Protein AF-A0A428X875-F1 (afdb_monomer_lite)

Structure (mmCIF, N/CA/C/O backbone):
data_AF-A0A428X875-F1
#
_entry.id   AF-A0A428X875-F1
#
loop_
_atom_site.group_PDB
_atom_site.id
_atom_site.type_symbol
_atom_site.label_atom_id
_atom_site.label_alt_id
_atom_site.label_comp_id
_atom_site.label_asym_id
_atom_site.label_entity_id
_atom_site.label_seq_id
_atom_site.pdbx_PDB_ins_code
_atom_site.Cartn_x
_atom_site.Cartn_y
_atom_site.Cartn_z
_atom_site.occupancy
_atom_site.B_iso_or_equiv
_atom_site.auth_seq_id
_atom_site.auth_comp_id
_atom_site.auth_asym_id
_atom_site.auth_atom_id
_atom_site.pdbx_PDB_model_num
ATOM 1 N N . MET A 1 1 ? -18.076 1.460 16.482 1.00 41.81 1 MET A N 1
ATOM 2 C CA . MET A 1 1 ? -17.599 1.263 15.096 1.00 41.81 1 MET A CA 1
ATOM 3 C C . MET A 1 1 ? -16.078 1.278 15.137 1.00 41.81 1 MET A C 1
ATOM 5 O O . MET A 1 1 ? -15.528 2.288 15.557 1.00 41.81 1 MET A O 1
ATOM 9 N N . ARG A 1 2 ? -15.396 0.161 14.841 1.00 47.94 2 ARG A N 1
ATOM 10 C CA . ARG A 1 2 ? -13.925 0.154 14.758 1.00 47.94 2 ARG A CA 1
ATOM 11 C C . ARG A 1 2 ? -13.546 0.894 13.478 1.00 47.94 2 ARG A C 1
ATOM 13 O O . ARG A 1 2 ? -13.893 0.437 12.397 1.00 47.94 2 ARG A O 1
ATOM 20 N N . ARG A 1 3 ? -12.910 2.059 13.604 1.00 56.78 3 ARG A N 1
ATOM 21 C CA . ARG A 1 3 ? -12.249 2.704 12.468 1.00 56.78 3 ARG A CA 1
ATOM 22 C C . ARG A 1 3 ? -11.042 1.835 12.136 1.00 56.78 3 ARG A C 1
ATOM 24 O O . ARG A 1 3 ? -10.111 1.769 12.932 1.00 56.78 3 ARG A O 1
ATOM 31 N N . HIS A 1 4 ? -11.117 1.090 11.042 1.00 66.50 4 HIS A N 1
ATOM 32 C CA . HIS A 1 4 ? -9.946 0.411 10.509 1.00 66.50 4 HIS A CA 1
ATOM 33 C C . HIS A 1 4 ? -9.050 1.477 9.880 1.00 66.50 4 HIS A C 1
ATOM 35 O O . HIS A 1 4 ? -9.553 2.368 9.198 1.00 66.50 4 HIS A O 1
ATOM 41 N N . ALA A 1 5 ? -7.747 1.428 10.157 1.00 76.81 5 ALA A N 1
ATOM 42 C CA . ALA A 1 5 ? -6.804 2.271 9.436 1.00 76.81 5 ALA A CA 1
ATOM 43 C C . ALA A 1 5 ? -6.798 1.855 7.958 1.00 76.81 5 ALA A C 1
ATOM 45 O O . ALA A 1 5 ? -6.958 0.672 7.642 1.00 76.81 5 ALA A O 1
ATOM 46 N N . VAL A 1 6 ? -6.636 2.829 7.069 1.00 84.62 6 VAL A N 1
ATOM 47 C CA . VAL A 1 6 ? -6.596 2.605 5.621 1.00 84.62 6 VAL A CA 1
ATOM 48 C C . VAL A 1 6 ? -5.169 2.823 5.145 1.00 84.62 6 VAL A C 1
ATOM 50 O O . VAL A 1 6 ? -4.552 3.835 5.477 1.00 84.62 6 VAL A O 1
ATOM 53 N N . LEU A 1 7 ? -4.644 1.876 4.375 1.00 85.88 7 LEU A N 1
ATOM 54 C CA . LEU A 1 7 ? -3.366 1.982 3.683 1.00 85.88 7 LEU A CA 1
ATOM 55 C C . LEU A 1 7 ? -3.633 2.403 2.242 1.00 85.88 7 LEU A C 1
ATOM 57 O O . LEU A 1 7 ? -4.348 1.705 1.537 1.00 85.88 7 LEU A O 1
ATOM 61 N N . ARG A 1 8 ? -3.073 3.517 1.782 1.00 87.38 8 ARG A N 1
ATOM 62 C CA . ARG A 1 8 ? -3.176 3.945 0.380 1.00 87.38 8 ARG A CA 1
ATOM 63 C C . ARG A 1 8 ? -1.850 3.710 -0.310 1.00 87.38 8 ARG A C 1
ATOM 65 O O . ARG A 1 8 ? -0.852 4.223 0.167 1.00 87.38 8 ARG A O 1
ATOM 72 N N . VAL A 1 9 ? -1.822 2.957 -1.399 1.00 86.00 9 VAL A N 1
ATOM 73 C CA . VAL A 1 9 ? -0.622 2.746 -2.214 1.00 86.00 9 VAL A CA 1
ATOM 74 C C . VAL A 1 9 ? -0.771 3.574 -3.480 1.00 86.00 9 VAL A C 1
ATOM 76 O O . VAL A 1 9 ? -1.653 3.298 -4.288 1.00 86.00 9 VAL A O 1
ATOM 79 N N . ASP A 1 10 ? 0.075 4.587 -3.633 1.00 82.75 10 ASP A N 1
ATOM 80 C CA . ASP A 1 10 ? 0.044 5.545 -4.736 1.00 82.75 10 ASP A CA 1
ATOM 81 C C . ASP A 1 10 ? 1.188 5.285 -5.716 1.00 82.75 10 ASP A C 1
ATOM 83 O O . ASP A 1 10 ? 2.316 5.012 -5.303 1.00 82.75 10 ASP A O 1
ATOM 87 N N . GLY A 1 11 ? 0.926 5.466 -7.012 1.00 78.44 11 GLY A N 1
ATOM 88 C CA . GLY A 1 11 ? 1.965 5.410 -8.045 1.00 78.44 11 GLY A CA 1
ATOM 89 C C . GLY A 1 11 ? 2.148 4.033 -8.680 1.00 78.44 11 GLY A C 1
ATOM 90 O O . GLY A 1 11 ? 3.241 3.733 -9.153 1.00 78.44 11 GLY A O 1
ATOM 91 N N . LEU A 1 12 ? 1.108 3.196 -8.673 1.00 79.56 12 LEU A N 1
ATOM 92 C CA . LEU A 1 12 ? 1.124 1.879 -9.310 1.00 79.56 12 LEU A CA 1
ATOM 93 C C . LEU A 1 12 ? 0.923 2.006 -10.824 1.00 79.56 12 LEU A C 1
ATOM 95 O O . LEU A 1 12 ? 0.022 2.712 -11.274 1.00 79.56 1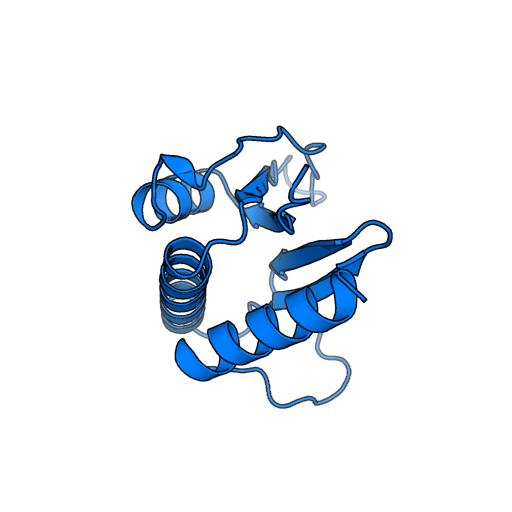2 LEU A O 1
ATOM 99 N N . HIS A 1 13 ? 1.700 1.270 -11.613 1.00 79.81 13 HIS A N 1
ATOM 100 C CA . HIS A 1 13 ? 1.337 0.971 -13.002 1.00 79.81 13 HIS A CA 1
ATOM 101 C C . HIS A 1 13 ? 0.297 -0.164 -13.058 1.00 79.81 13 HIS A C 1
ATOM 103 O O . HIS A 1 13 ? 0.166 -0.930 -12.105 1.00 79.81 13 HIS A O 1
ATOM 109 N N . GLY A 1 14 ? -0.391 -0.340 -14.194 1.00 76.25 14 GLY A N 1
ATOM 110 C CA . GLY A 1 14 ? -1.411 -1.393 -14.356 1.00 76.25 14 GLY A CA 1
ATOM 111 C C . GLY A 1 14 ? -0.926 -2.807 -13.995 1.00 76.25 14 GLY A C 1
ATOM 112 O O . GLY A 1 14 ? -1.594 -3.515 -13.258 1.00 76.25 14 GLY A O 1
ATOM 113 N N . ILE A 1 15 ? 0.290 -3.185 -14.404 1.00 82.31 15 ILE A N 1
ATOM 114 C CA . ILE A 1 15 ? 0.878 -4.491 -14.041 1.00 82.31 15 ILE A CA 1
ATOM 115 C C . ILE A 1 15 ? 1.156 -4.583 -12.529 1.00 82.31 15 ILE A C 1
ATOM 117 O O . ILE A 1 15 ? 0.981 -5.632 -11.920 1.00 82.31 15 ILE A O 1
ATOM 121 N N . GLU A 1 16 ? 1.582 -3.485 -11.900 1.00 84.69 16 GLU A N 1
ATOM 122 C CA . GLU A 1 16 ? 1.859 -3.459 -10.460 1.00 84.69 16 GLU A CA 1
ATOM 123 C C . GLU A 1 16 ? 0.575 -3.537 -9.626 1.00 84.69 16 GLU A C 1
ATOM 125 O O . GLU A 1 16 ? 0.605 -4.095 -8.530 1.00 84.69 16 GLU A O 1
ATOM 130 N N . LEU A 1 17 ? -0.541 -3.013 -10.144 1.00 84.00 17 LEU A N 1
ATOM 131 C CA . LEU A 1 17 ? -1.868 -3.189 -9.557 1.00 84.00 17 LEU A CA 1
ATOM 132 C C . LEU A 1 17 ? -2.263 -4.668 -9.530 1.00 84.00 17 LEU A C 1
ATOM 134 O O . LEU A 1 17 ? -2.679 -5.159 -8.478 1.00 84.00 17 LEU A O 1
ATOM 138 N N . ASP A 1 18 ? -2.122 -5.367 -10.657 1.00 85.25 18 ASP A N 1
ATOM 139 C CA . ASP A 1 18 ? -2.467 -6.787 -10.755 1.00 85.25 18 ASP A CA 1
ATOM 140 C C . ASP A 1 18 ? -1.613 -7.613 -9.781 1.00 85.25 18 ASP A C 1
ATOM 142 O O . ASP A 1 18 ? -2.147 -8.348 -8.950 1.00 85.25 18 ASP A O 1
ATOM 146 N N . GLU A 1 19 ? -0.292 -7.399 -9.780 1.00 89.69 19 GLU A N 1
ATOM 147 C CA . GLU A 1 19 ? 0.622 -8.074 -8.850 1.00 89.69 19 GLU A CA 1
ATOM 148 C C . GLU A 1 19 ? 0.291 -7.806 -7.375 1.00 89.69 19 GLU A C 1
ATOM 150 O O . GLU A 1 19 ? 0.420 -8.699 -6.532 1.00 89.69 19 GLU A O 1
ATOM 155 N N . LEU A 1 20 ? -0.067 -6.563 -7.035 1.00 87.62 20 LEU A N 1
ATOM 156 C CA . LEU A 1 20 ? -0.418 -6.201 -5.666 1.00 87.62 20 LEU A CA 1
ATOM 157 C C . LEU A 1 20 ? -1.728 -6.873 -5.252 1.00 87.62 20 LEU A C 1
ATOM 159 O O . LEU A 1 20 ? -1.799 -7.421 -4.153 1.00 87.62 20 LEU A O 1
ATOM 163 N N . THR A 1 21 ? -2.730 -6.864 -6.131 1.00 87.19 21 THR A N 1
ATOM 164 C CA . THR A 1 21 ? -4.052 -7.464 -5.893 1.00 87.19 21 THR A CA 1
ATOM 165 C C . THR A 1 21 ? -3.957 -8.976 -5.705 1.00 87.19 21 THR A C 1
ATOM 167 O O . THR A 1 21 ? -4.638 -9.528 -4.846 1.00 87.19 21 THR A O 1
ATOM 170 N N . GLU A 1 22 ? -3.072 -9.647 -6.444 1.00 89.88 22 GLU A N 1
ATOM 171 C CA . GLU A 1 22 ? -2.775 -11.071 -6.247 1.00 89.88 22 GLU A CA 1
ATOM 172 C C . GLU A 1 22 ? -2.022 -11.352 -4.938 1.00 89.88 22 GLU A C 1
ATOM 174 O O . GLU A 1 22 ? -2.150 -12.433 -4.358 1.00 89.88 22 GLU A O 1
ATOM 179 N N . ALA A 1 23 ? -1.206 -10.402 -4.473 1.00 89.50 23 ALA A N 1
ATOM 180 C CA . ALA A 1 23 ? -0.364 -10.592 -3.298 1.00 89.50 23 ALA A CA 1
ATOM 181 C C . ALA A 1 23 ? -1.119 -10.426 -1.972 1.00 89.50 23 ALA A C 1
ATOM 183 O O . ALA A 1 23 ? -0.725 -11.047 -0.981 1.00 89.50 23 ALA A O 1
ATOM 184 N N . VAL A 1 24 ? -2.146 -9.574 -1.924 1.00 88.94 24 VAL A N 1
ATOM 185 C CA . VAL A 1 24 ? -2.872 -9.232 -0.691 1.00 88.94 24 VAL A CA 1
ATOM 186 C C . VAL A 1 24 ? -4.178 -10.027 -0.543 1.00 88.94 24 VAL A C 1
ATOM 188 O O . VAL A 1 24 ? -4.761 -10.455 -1.536 1.00 88.94 24 VAL A O 1
ATOM 191 N N . PRO A 1 25 ? -4.681 -10.233 0.691 1.00 87.38 25 PRO A N 1
ATOM 192 C CA . PRO A 1 25 ? -5.975 -10.876 0.895 1.00 87.38 25 PRO A CA 1
ATOM 193 C C . PRO A 1 25 ? -7.115 -10.101 0.205 1.00 87.38 25 PRO A C 1
ATOM 195 O O . PRO A 1 25 ? -7.165 -8.874 0.325 1.00 87.38 25 PRO A O 1
ATOM 198 N N . PRO A 1 26 ? -8.061 -10.780 -0.470 1.00 82.06 26 PRO A N 1
ATOM 199 C CA . PRO A 1 26 ? -9.108 -10.119 -1.254 1.00 82.06 26 PRO A CA 1
ATOM 200 C C . PRO A 1 26 ? -10.083 -9.303 -0.395 1.00 82.06 26 PRO A C 1
ATOM 202 O O . PRO A 1 26 ? -10.647 -8.322 -0.861 1.00 82.06 26 PRO A O 1
ATOM 205 N N . ASP A 1 27 ? -10.257 -9.673 0.875 1.00 82.56 27 ASP A N 1
ATOM 206 C CA . ASP A 1 27 ? -11.057 -8.937 1.861 1.00 82.56 27 ASP A CA 1
ATOM 207 C C . ASP A 1 27 ? -10.358 -7.674 2.389 1.00 82.56 27 ASP A C 1
ATOM 209 O O . ASP A 1 27 ? -10.969 -6.867 3.090 1.00 82.56 27 ASP A O 1
ATOM 213 N N . SER A 1 28 ? -9.074 -7.508 2.068 1.00 80.75 28 SER A N 1
ATOM 214 C CA . SER A 1 28 ? -8.272 -6.354 2.459 1.00 80.75 28 SER A CA 1
ATOM 215 C C . SER A 1 28 ? -8.158 -5.307 1.353 1.00 80.75 28 SER A C 1
ATOM 217 O O . SER A 1 28 ? -7.618 -4.241 1.625 1.00 80.75 28 SER A O 1
ATOM 219 N N . VAL A 1 29 ? -8.648 -5.573 0.137 1.00 74.19 29 VAL A N 1
ATOM 220 C CA . VAL A 1 29 ? -8.632 -4.605 -0.969 1.00 74.19 29 VAL A CA 1
ATOM 221 C C . VAL A 1 29 ? -9.947 -3.846 -0.995 1.00 74.19 29 VAL A C 1
ATOM 223 O O . VAL A 1 29 ? -11.004 -4.418 -1.247 1.00 74.19 29 VAL A O 1
ATOM 226 N N . GLU A 1 30 ? -9.875 -2.540 -0.774 1.00 70.94 30 GLU A N 1
ATOM 227 C CA . GLU A 1 30 ? -10.964 -1.635 -1.108 1.00 70.94 30 GLU A CA 1
ATOM 228 C C . GLU A 1 30 ? -10.479 -0.825 -2.305 1.00 70.94 30 GLU A C 1
ATOM 230 O O . GLU A 1 30 ? -9.714 0.127 -2.162 1.00 70.94 30 GLU A O 1
ATOM 235 N N . THR A 1 31 ? -10.840 -1.249 -3.516 1.00 58.75 31 THR A N 1
ATOM 236 C CA . THR A 1 31 ? -10.436 -0.529 -4.723 1.00 58.75 31 THR A CA 1
ATOM 237 C C . THR A 1 31 ? -11.094 0.846 -4.716 1.00 58.75 31 THR A C 1
ATOM 239 O O . THR A 1 31 ? -12.237 1.016 -5.129 1.00 58.75 31 THR A O 1
ATOM 242 N N . VAL A 1 32 ? -10.373 1.836 -4.207 1.00 57.69 32 VAL A N 1
ATOM 243 C CA . VAL A 1 32 ? -10.711 3.242 -4.359 1.00 57.69 32 VAL A CA 1
ATOM 244 C C . VAL A 1 32 ? -9.979 3.685 -5.608 1.00 57.69 32 VAL A C 1
ATOM 246 O O . VAL A 1 32 ? -8.758 3.814 -5.570 1.00 57.69 32 VAL A O 1
ATOM 249 N N . GLU A 1 33 ? -10.707 3.890 -6.706 1.00 53.62 33 GLU A N 1
ATOM 250 C CA . GLU A 1 33 ? -10.190 4.625 -7.861 1.00 53.62 33 GLU A CA 1
ATOM 251 C C . GLU A 1 33 ? -9.707 5.992 -7.357 1.00 53.62 33 GLU A C 1
ATOM 253 O O . GLU A 1 33 ? -10.489 6.909 -7.094 1.00 53.62 33 GLU A O 1
ATOM 258 N N . GLY A 1 34 ? -8.405 6.106 -7.096 1.00 51.12 34 GLY A N 1
ATOM 259 C CA . GLY A 1 34 ? -7.799 7.395 -6.816 1.00 51.12 34 GLY A CA 1
ATOM 260 C C . GLY A 1 34 ? -7.686 8.206 -8.103 1.00 51.12 34 GLY A C 1
ATOM 261 O O . GLY A 1 34 ? -7.781 7.651 -9.197 1.00 51.12 34 GLY A O 1
ATOM 262 N N . PRO A 1 35 ? -7.485 9.527 -7.998 1.00 49.81 35 PRO A N 1
ATOM 263 C CA . PRO A 1 35 ? -7.295 10.357 -9.176 1.00 49.81 35 PRO A CA 1
ATOM 264 C C . PRO A 1 35 ? -6.087 9.842 -9.960 1.00 49.81 35 PRO A C 1
ATOM 266 O O . PRO A 1 35 ? -4.978 9.809 -9.421 1.00 49.81 35 PRO A O 1
ATOM 269 N N . GLU A 1 36 ? -6.308 9.452 -11.216 1.00 52.09 36 GLU A N 1
ATOM 270 C CA . GLU A 1 36 ? -5.239 9.107 -12.148 1.00 52.09 36 GLU A CA 1
ATOM 271 C C . GLU A 1 36 ? -4.200 10.235 -12.143 1.00 52.09 36 GLU A C 1
ATOM 273 O O . GLU A 1 36 ? -4.497 11.393 -12.455 1.00 52.09 36 GLU A O 1
ATOM 278 N N . ARG A 1 37 ? -2.970 9.922 -11.733 1.00 50.72 37 ARG A N 1
ATOM 279 C CA . ARG A 1 37 ? -1.855 10.867 -11.839 1.00 50.72 37 ARG A CA 1
ATOM 280 C C . ARG A 1 37 ? -1.133 10.590 -13.147 1.00 50.72 37 ARG A C 1
ATOM 282 O O . ARG A 1 37 ? -0.321 9.674 -13.210 1.00 50.72 37 ARG A O 1
ATOM 289 N N . SER A 1 38 ? -1.405 11.398 -14.170 1.00 45.12 38 SER A N 1
ATOM 290 C CA . SER A 1 38 ? -0.607 11.398 -15.398 1.00 45.12 38 SER A CA 1
ATOM 291 C C . SER A 1 38 ? 0.770 11.990 -15.123 1.00 45.12 38 SER A C 1
ATOM 293 O O . SER A 1 38 ? 0.892 13.152 -14.726 1.00 45.12 38 SER A O 1
ATOM 295 N N . VAL A 1 39 ? 1.821 11.203 -15.345 1.00 48.06 39 VAL A N 1
ATOM 296 C CA . VAL A 1 39 ? 3.206 11.666 -15.215 1.00 48.06 39 VAL A CA 1
ATOM 297 C C . VAL A 1 39 ? 3.893 11.619 -16.586 1.00 48.06 39 VAL A C 1
ATOM 299 O O . VAL A 1 39 ? 4.230 10.549 -17.076 1.00 48.06 39 VAL A O 1
ATOM 302 N N . THR A 1 40 ? 4.163 12.816 -17.137 1.00 48.69 40 THR A N 1
ATOM 303 C CA . THR A 1 40 ? 5.201 13.204 -18.135 1.00 48.69 40 THR A CA 1
ATOM 304 C C . THR A 1 40 ? 4.852 13.464 -19.617 1.00 48.69 40 THR A C 1
ATOM 306 O O . THR A 1 40 ? 3.803 13.131 -20.147 1.00 48.69 40 THR A O 1
ATOM 309 N N . HIS A 1 41 ? 5.803 14.173 -20.251 1.00 45.38 41 HIS A N 1
ATOM 310 C CA . HIS A 1 41 ? 5.813 14.903 -21.530 1.00 45.38 41 HIS A CA 1
ATOM 311 C C . HIS A 1 41 ? 5.955 14.027 -22.802 1.00 45.38 41 HIS A C 1
ATOM 313 O O . HIS A 1 41 ? 6.051 14.575 -23.896 1.00 45.38 41 HIS A O 1
ATOM 319 N N . TYR A 1 42 ? 6.007 12.694 -22.671 1.00 46.19 42 TYR A N 1
ATOM 320 C CA . TYR A 1 42 ? 6.273 11.739 -23.770 1.00 46.19 42 TYR A CA 1
ATOM 321 C C . TYR A 1 42 ? 5.126 10.739 -24.029 1.00 46.19 42 TYR A C 1
ATOM 323 O O . TYR A 1 42 ? 5.290 9.787 -24.789 1.00 46.19 42 TYR A O 1
ATOM 331 N N . GLY A 1 43 ? 3.962 10.967 -23.422 1.00 53.62 43 GLY A N 1
ATOM 332 C CA . GLY A 1 43 ? 2.798 10.081 -23.450 1.00 53.62 43 GLY A CA 1
ATOM 333 C C . GLY A 1 43 ? 2.186 9.994 -22.054 1.00 53.62 43 GLY A C 1
ATOM 334 O O . GLY A 1 43 ? 2.909 10.066 -21.062 1.00 53.62 43 GLY A O 1
ATOM 335 N N . GLU A 1 44 ? 0.861 9.893 -21.964 1.00 56.28 44 GLU A N 1
ATOM 336 C CA . GLU A 1 44 ? 0.167 9.760 -20.681 1.00 56.28 44 GLU A CA 1
ATOM 337 C C . GLU A 1 44 ? 0.488 8.395 -20.054 1.00 56.28 44 GLU A C 1
ATOM 339 O O . GLU A 1 44 ? 0.087 7.351 -20.565 1.00 56.28 44 GLU A O 1
ATOM 344 N N . LEU A 1 45 ? 1.241 8.397 -18.952 1.00 60.88 45 LEU A N 1
ATOM 345 C CA . LEU A 1 45 ? 1.347 7.248 -18.055 1.00 60.88 45 LEU A CA 1
ATOM 346 C C . LEU A 1 45 ? 0.319 7.412 -16.944 1.00 60.88 45 LEU A C 1
ATOM 348 O O . LEU A 1 45 ? 0.492 8.257 -16.065 1.00 60.88 45 LEU A O 1
ATOM 352 N N . THR A 1 46 ? -0.727 6.593 -16.986 1.00 69.06 46 THR A N 1
ATOM 353 C CA . THR A 1 46 ? -1.737 6.516 -15.932 1.00 69.06 46 THR A CA 1
ATOM 354 C C . THR A 1 46 ? -1.161 5.798 -14.717 1.00 69.06 46 THR A C 1
ATOM 356 O O . THR A 1 46 ? -0.850 4.607 -14.777 1.00 69.06 46 THR A O 1
ATOM 359 N N . LEU A 1 47 ? -1.023 6.525 -13.607 1.00 74.62 47 LEU A N 1
ATOM 360 C CA . LEU A 1 47 ? -0.701 5.946 -12.307 1.00 74.62 47 LEU A CA 1
ATOM 361 C C . LEU A 1 47 ? -1.966 5.736 -11.481 1.00 74.62 47 LEU A C 1
ATOM 363 O O . LEU A 1 47 ? -2.832 6.611 -11.419 1.00 74.62 47 LEU A O 1
ATOM 367 N N . ILE A 1 48 ? -2.014 4.590 -10.813 1.00 76.94 48 ILE A N 1
ATOM 368 C CA . ILE A 1 48 ? -3.155 4.097 -10.052 1.00 76.94 48 ILE A CA 1
ATOM 369 C C . ILE A 1 48 ? -2.854 4.211 -8.556 1.00 76.94 48 ILE A C 1
ATOM 371 O O . ILE A 1 48 ? -1.729 3.979 -8.098 1.00 76.94 48 ILE A O 1
ATOM 375 N N . THR A 1 49 ? -3.886 4.560 -7.796 1.00 81.12 49 THR A N 1
ATOM 376 C CA . THR A 1 49 ? -3.906 4.483 -6.336 1.00 81.12 49 THR A CA 1
ATOM 377 C C . THR A 1 49 ? -4.838 3.358 -5.915 1.00 81.12 49 THR A C 1
ATOM 379 O O . THR A 1 49 ? -5.936 3.244 -6.452 1.00 81.12 49 THR A O 1
ATOM 382 N N . VAL A 1 50 ? -4.427 2.571 -4.923 1.00 84.12 50 VAL A N 1
ATOM 383 C CA . VAL A 1 50 ? -5.251 1.525 -4.296 1.00 84.12 50 VAL A CA 1
ATOM 384 C C . VAL A 1 50 ? -5.374 1.797 -2.807 1.00 84.12 50 VAL A C 1
ATOM 386 O O . VAL A 1 50 ? -4.395 2.188 -2.173 1.00 84.12 50 VAL A O 1
ATOM 389 N N . ALA A 1 51 ? -6.552 1.559 -2.232 1.00 85.31 51 ALA A N 1
ATOM 390 C CA . ALA A 1 51 ? -6.730 1.534 -0.789 1.00 85.31 51 ALA A CA 1
ATOM 391 C C . ALA A 1 51 ? -6.824 0.088 -0.278 1.00 85.31 51 ALA A C 1
ATOM 393 O O . ALA A 1 51 ? -7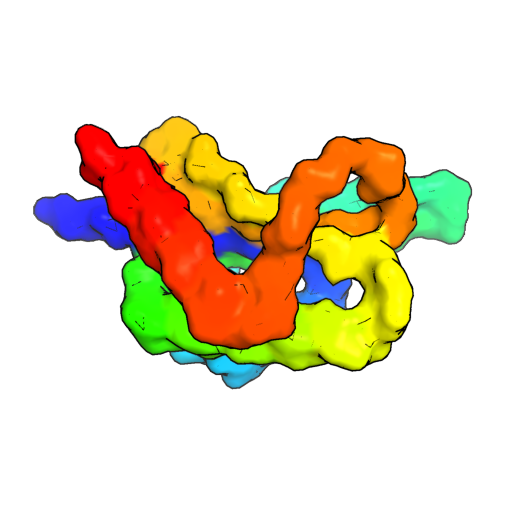.404 -0.795 -0.906 1.00 85.31 51 ALA A O 1
ATOM 394 N N . LEU A 1 52 ? -6.224 -0.158 0.879 1.00 86.31 52 LEU A N 1
ATOM 395 C CA . LEU A 1 52 ? -6.233 -1.441 1.556 1.00 86.31 52 LEU A CA 1
ATOM 396 C C . LEU A 1 52 ? -6.695 -1.243 2.997 1.00 86.31 52 LEU A C 1
ATOM 398 O O . LEU A 1 52 ? -6.270 -0.310 3.686 1.00 86.31 52 LEU A O 1
ATOM 402 N N . VAL A 1 53 ? -7.520 -2.157 3.489 1.00 86.62 53 VAL A N 1
ATOM 403 C CA . VAL A 1 53 ? -7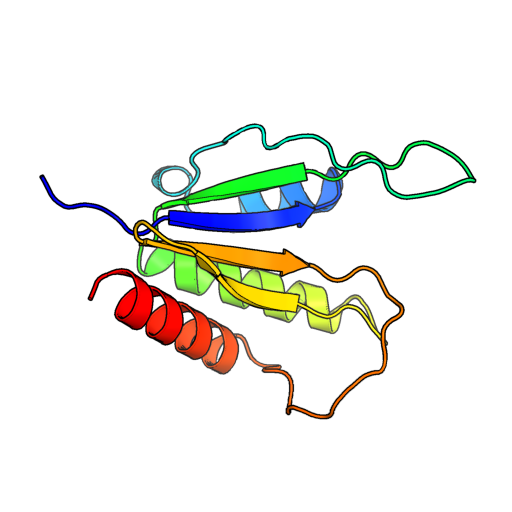.836 -2.247 4.913 1.00 86.62 53 VAL A CA 1
ATOM 404 C C . VAL A 1 53 ? -6.586 -2.728 5.647 1.00 86.62 53 VAL A C 1
ATOM 406 O O . VAL A 1 53 ? -6.025 -3.777 5.325 1.00 86.62 53 VAL A O 1
ATOM 409 N N . ALA A 1 54 ? -6.149 -1.982 6.664 1.00 82.19 54 ALA A N 1
ATOM 410 C CA . ALA A 1 54 ? -4.965 -2.323 7.445 1.00 82.19 54 ALA A CA 1
ATOM 411 C C . ALA A 1 54 ? -5.226 -3.519 8.380 1.00 82.19 54 ALA A C 1
ATOM 413 O O . ALA A 1 54 ? -5.492 -3.367 9.576 1.00 82.19 54 ALA A O 1
ATOM 414 N N . SER A 1 55 ? -5.160 -4.728 7.825 1.00 87.25 55 SER A N 1
ATOM 415 C CA . SER A 1 55 ? -5.123 -5.989 8.566 1.00 87.25 55 SER A CA 1
ATOM 416 C C . SER A 1 55 ? -3.676 -6.470 8.730 1.00 87.25 55 SER A C 1
ATOM 418 O O . SER A 1 55 ? -2.799 -6.122 7.941 1.00 87.25 55 SER A O 1
ATOM 420 N N . GLY A 1 56 ? -3.404 -7.305 9.740 1.00 86.88 56 GLY A N 1
ATOM 421 C CA . GLY A 1 56 ? -2.064 -7.883 9.916 1.00 86.88 56 GLY A CA 1
ATOM 422 C C . GLY A 1 56 ? -1.598 -8.677 8.687 1.00 86.88 56 GLY A C 1
ATOM 423 O O . GLY A 1 56 ? -0.437 -8.584 8.300 1.00 86.88 56 GLY A O 1
ATOM 424 N N . ALA A 1 57 ? -2.517 -9.394 8.030 1.00 88.69 57 ALA A N 1
ATOM 425 C CA . ALA A 1 57 ? -2.236 -10.132 6.801 1.00 88.69 57 ALA A CA 1
ATOM 426 C C . ALA A 1 57 ? -1.956 -9.196 5.612 1.00 88.69 57 ALA A C 1
ATOM 428 O O . ALA A 1 57 ? -1.005 -9.433 4.870 1.00 88.69 57 ALA A O 1
ATOM 429 N N . ALA A 1 58 ? -2.721 -8.108 5.473 1.00 88.25 58 ALA A N 1
ATOM 430 C CA . ALA A 1 58 ? -2.501 -7.103 4.435 1.00 88.25 58 ALA A CA 1
ATOM 431 C C . ALA A 1 58 ? -1.142 -6.413 4.587 1.00 88.25 58 ALA A C 1
ATOM 433 O O . ALA A 1 58 ? -0.422 -6.277 3.604 1.00 88.25 58 ALA A O 1
ATOM 434 N N . ILE A 1 59 ? -0.757 -6.040 5.814 1.00 90.31 59 ILE A N 1
ATOM 435 C CA . ILE A 1 59 ? 0.547 -5.417 6.092 1.00 90.31 59 ILE A CA 1
ATOM 436 C C . ILE A 1 59 ? 1.683 -6.364 5.694 1.00 90.31 59 ILE A C 1
ATOM 438 O O . ILE A 1 59 ? 2.603 -5.953 4.997 1.00 90.31 59 ILE A O 1
ATOM 442 N N . GLN A 1 60 ? 1.613 -7.640 6.083 1.00 91.62 60 GLN A N 1
ATOM 443 C CA . GLN A 1 60 ? 2.650 -8.622 5.745 1.00 91.62 60 GLN A CA 1
ATOM 444 C C . GLN A 1 60 ? 2.755 -8.862 4.234 1.00 91.62 60 GLN A C 1
ATOM 446 O O . GLN A 1 60 ? 3.853 -8.843 3.673 1.00 91.62 60 GLN A O 1
ATOM 451 N N . ALA A 1 61 ? 1.616 -9.044 3.564 1.00 91.12 61 ALA A N 1
ATOM 452 C CA . ALA A 1 61 ? 1.556 -9.229 2.119 1.00 91.12 61 ALA A CA 1
ATOM 453 C C . ALA A 1 61 ? 2.114 -8.019 1.355 1.00 91.12 61 ALA A C 1
ATOM 455 O O . ALA A 1 61 ? 2.958 -8.178 0.468 1.00 91.12 61 ALA A O 1
ATOM 456 N N . LEU A 1 62 ? 1.695 -6.814 1.749 1.00 90.31 62 LEU A N 1
ATOM 457 C CA . LEU A 1 62 ? 2.149 -5.556 1.170 1.00 90.31 62 LEU A CA 1
ATOM 458 C C . LEU A 1 62 ? 3.653 -5.358 1.365 1.00 90.31 62 LEU A C 1
ATOM 460 O O . LEU A 1 62 ? 4.356 -5.036 0.411 1.00 90.31 62 LEU A O 1
ATOM 464 N N . SER A 1 63 ? 4.177 -5.611 2.564 1.00 89.88 63 SER A N 1
ATOM 465 C CA . SER A 1 63 ? 5.611 -5.497 2.836 1.00 89.88 63 SER A CA 1
ATOM 466 C C . SER A 1 63 ? 6.445 -6.497 2.042 1.00 89.88 63 SER A C 1
ATOM 468 O O . SER A 1 63 ? 7.506 -6.148 1.517 1.00 89.88 63 SER A O 1
ATOM 470 N N . ALA A 1 64 ? 5.964 -7.734 1.902 1.00 90.31 64 ALA A N 1
ATOM 471 C CA . ALA A 1 64 ? 6.618 -8.739 1.075 1.00 90.31 64 ALA A CA 1
ATOM 472 C C . ALA A 1 64 ? 6.608 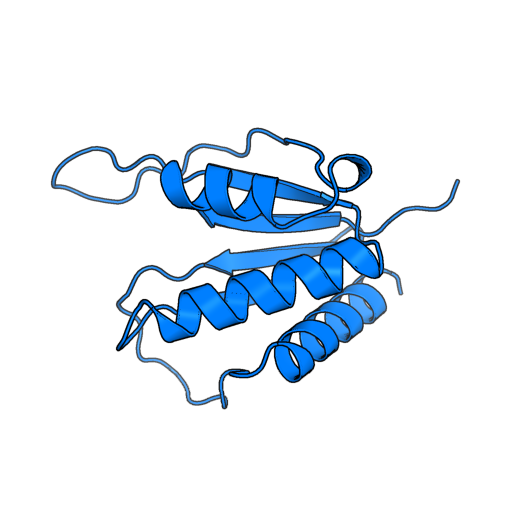-8.337 -0.408 1.00 90.31 64 ALA A C 1
ATOM 474 O O . ALA A 1 64 ? 7.615 -8.504 -1.100 1.00 90.31 64 ALA A O 1
ATOM 475 N N . TRP A 1 65 ? 5.497 -7.780 -0.895 1.00 90.62 65 TRP A N 1
ATOM 476 C CA . TRP A 1 65 ? 5.397 -7.254 -2.254 1.00 90.62 65 TRP A CA 1
ATOM 477 C C . TRP A 1 65 ? 6.344 -6.064 -2.477 1.00 90.62 65 TRP A C 1
ATOM 479 O O . TRP A 1 65 ? 7.125 -6.094 -3.427 1.00 90.62 65 TRP A O 1
ATOM 489 N N . LEU A 1 66 ? 6.378 -5.084 -1.565 1.00 86.62 66 LEU A N 1
ATOM 490 C CA . LEU A 1 66 ? 7.292 -3.933 -1.619 1.00 86.62 66 LEU A CA 1
ATOM 491 C C . LEU A 1 66 ? 8.765 -4.366 -1.622 1.00 86.62 66 LEU A C 1
ATOM 493 O O . LEU A 1 66 ? 9.562 -3.828 -2.391 1.00 86.62 66 LEU A O 1
ATOM 497 N N . SER A 1 67 ? 9.122 -5.368 -0.814 1.00 83.69 67 SER A N 1
ATOM 498 C CA . SER A 1 67 ? 10.479 -5.927 -0.776 1.00 83.69 67 SER A CA 1
ATOM 499 C C . SER A 1 67 ? 10.849 -6.625 -2.092 1.00 83.69 67 SER A C 1
ATOM 501 O O . SER A 1 67 ? 11.917 -6.362 -2.648 1.00 83.69 67 SER A O 1
ATOM 503 N N . ARG A 1 68 ? 9.947 -7.441 -2.665 1.00 84.50 68 ARG A N 1
ATOM 504 C CA . ARG A 1 68 ? 10.158 -8.056 -3.992 1.00 84.50 68 ARG A CA 1
ATOM 505 C C . ARG A 1 68 ? 10.286 -7.006 -5.091 1.00 84.50 68 ARG A C 1
ATOM 507 O O . ARG A 1 68 ? 11.172 -7.110 -5.935 1.00 84.50 68 ARG A O 1
ATOM 514 N N . ARG A 1 69 ? 9.431 -5.984 -5.067 1.00 80.81 69 ARG A N 1
ATOM 515 C CA . ARG A 1 69 ? 9.470 -4.862 -6.008 1.00 80.81 69 ARG A CA 1
ATOM 516 C C . ARG A 1 69 ? 10.812 -4.133 -5.948 1.00 80.81 69 ARG A C 1
ATOM 518 O O . ARG A 1 69 ? 11.416 -3.894 -6.992 1.00 80.81 69 ARG A O 1
ATOM 525 N N . ALA A 1 70 ? 11.302 -3.839 -4.744 1.00 76.31 70 ALA A N 1
ATOM 526 C CA . ALA A 1 70 ? 12.607 -3.216 -4.538 1.00 76.31 70 ALA A CA 1
ATOM 527 C C . ALA A 1 70 ? 13.766 -4.093 -5.049 1.00 76.31 70 ALA A C 1
ATOM 529 O O . ALA A 1 70 ? 14.699 -3.571 -5.650 1.00 76.31 70 ALA A O 1
ATOM 530 N N . ALA A 1 71 ? 13.687 -5.417 -4.876 1.00 77.31 71 ALA A N 1
ATOM 531 C CA . ALA A 1 71 ? 14.711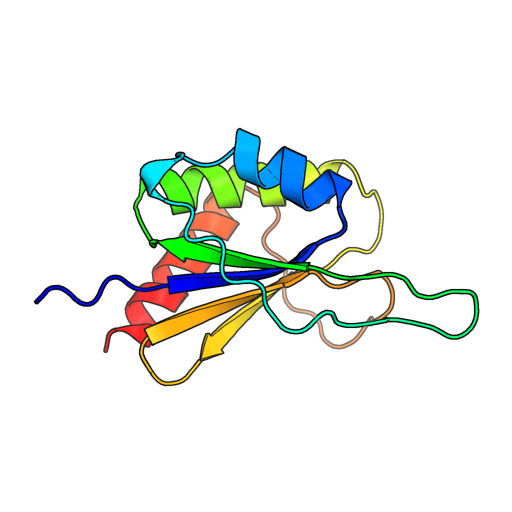 -6.348 -5.355 1.00 77.31 71 ALA A CA 1
ATOM 532 C C . ALA A 1 71 ? 14.756 -6.489 -6.891 1.00 77.31 71 ALA A C 1
ATOM 534 O O . ALA A 1 71 ? 15.828 -6.712 -7.453 1.00 77.31 71 ALA A O 1
ATOM 535 N N . ARG A 1 72 ? 13.612 -6.365 -7.582 1.00 75.44 72 ARG A N 1
ATOM 536 C CA . ARG A 1 72 ? 13.537 -6.439 -9.056 1.00 75.44 72 ARG A CA 1
ATOM 537 C C . ARG A 1 72 ? 14.047 -5.170 -9.740 1.00 75.44 72 ARG A C 1
ATOM 539 O O . ARG A 1 72 ? 14.710 -5.257 -10.770 1.00 75.44 72 ARG A O 1
ATOM 546 N N . ASN A 1 73 ? 13.747 -4.000 -9.178 1.00 62.12 73 ASN A N 1
ATOM 547 C CA . ASN A 1 73 ? 14.064 -2.706 -9.786 1.00 62.12 73 ASN A CA 1
ATOM 548 C C . ASN A 1 73 ? 15.424 -2.198 -9.288 1.00 62.12 73 ASN A C 1
ATOM 550 O O . ASN A 1 73 ? 15.507 -1.367 -8.389 1.00 62.12 73 ASN A O 1
ATOM 554 N N . GLN A 1 74 ? 16.487 -2.731 -9.896 1.00 51.88 74 GLN A N 1
ATOM 555 C CA . GLN A 1 74 ? 17.873 -2.733 -9.414 1.00 51.88 74 GLN A CA 1
ATOM 556 C C . GLN A 1 74 ? 18.562 -1.408 -9.020 1.00 51.88 74 GLN A C 1
ATOM 558 O O . GLN A 1 74 ? 19.701 -1.522 -8.582 1.00 51.88 74 GLN A O 1
ATOM 563 N N . VAL A 1 75 ? 18.005 -0.185 -9.112 1.00 45.72 75 VAL A N 1
ATOM 564 C CA . VAL A 1 75 ? 18.816 1.009 -8.740 1.00 45.72 75 VAL A CA 1
ATOM 565 C C . VAL A 1 75 ? 18.109 2.175 -8.017 1.00 45.72 75 VAL A C 1
ATOM 567 O O . VAL A 1 75 ? 18.721 2.685 -7.088 1.00 45.72 75 VAL A O 1
ATOM 570 N N . GLU A 1 76 ? 16.878 2.636 -8.308 1.00 50.88 76 GLU A N 1
ATOM 571 C CA . GLU A 1 76 ? 16.425 3.920 -7.680 1.00 50.88 76 GLU A CA 1
ATOM 572 C C . GLU A 1 76 ? 14.936 4.060 -7.315 1.00 50.88 76 GLU A C 1
ATOM 574 O O . GLU A 1 76 ? 14.466 5.169 -7.061 1.00 50.88 76 GLU A O 1
ATOM 579 N N . GLN A 1 77 ? 14.150 2.982 -7.255 1.00 59.47 77 GLN A N 1
ATOM 580 C CA . GLN A 1 77 ? 12.715 3.135 -6.970 1.00 59.47 77 GLN A CA 1
ATOM 581 C C . GLN A 1 77 ? 12.416 3.156 -5.481 1.00 59.47 77 GLN A C 1
ATOM 583 O O . GLN A 1 77 ? 12.296 2.078 -4.903 1.00 59.47 77 GLN A O 1
ATOM 588 N N . GLY A 1 78 ? 12.307 4.364 -4.909 1.00 64.31 78 GLY A N 1
ATOM 589 C CA . GLY A 1 78 ? 11.885 4.756 -3.550 1.00 64.31 78 GLY A CA 1
ATOM 590 C C . GLY A 1 78 ? 10.464 4.331 -3.147 1.00 64.31 78 GLY A C 1
ATOM 591 O O . GLY A 1 78 ? 9.637 4.040 -4.003 1.00 64.31 78 GLY A O 1
ATOM 592 N N . PHE A 1 79 ? 10.161 4.311 -1.847 1.00 74.44 79 PHE A N 1
ATOM 593 C CA . PHE A 1 79 ? 8.791 4.538 -1.384 1.00 74.44 79 PHE A CA 1
ATOM 594 C C . PHE A 1 79 ? 8.829 5.322 -0.075 1.00 74.44 79 PHE A C 1
ATOM 596 O O . PHE A 1 79 ? 9.771 5.161 0.705 1.00 74.44 79 PHE A O 1
ATOM 603 N N . THR A 1 80 ? 7.813 6.146 0.151 1.00 78.56 80 THR A N 1
ATOM 604 C CA . THR A 1 80 ? 7.670 6.952 1.367 1.00 78.56 80 THR A CA 1
ATOM 605 C C . THR A 1 80 ? 6.366 6.601 2.055 1.00 78.56 80 THR A C 1
ATOM 607 O O . THR A 1 80 ? 5.340 6.468 1.396 1.00 78.56 80 THR A O 1
ATOM 610 N N . ILE A 1 81 ? 6.405 6.465 3.380 1.00 83.75 81 ILE A N 1
ATOM 611 C CA . ILE A 1 81 ? 5.211 6.292 4.207 1.00 83.75 81 ILE A CA 1
ATOM 612 C C . ILE A 1 81 ? 4.853 7.654 4.803 1.00 83.75 81 ILE A C 1
ATOM 614 O O . ILE A 1 81 ? 5.659 8.266 5.502 1.00 83.75 81 ILE A O 1
ATOM 618 N N . VAL A 1 82 ? 3.644 8.125 4.527 1.00 83.25 82 VAL A N 1
ATOM 619 C CA . VAL A 1 82 ? 3.099 9.406 4.973 1.00 83.25 82 VAL A CA 1
ATOM 620 C C . VAL A 1 82 ? 1.846 9.134 5.792 1.00 83.25 82 VAL A C 1
ATOM 622 O O . VAL A 1 82 ? 0.931 8.454 5.339 1.00 83.25 82 VAL A O 1
ATOM 625 N N . VAL A 1 83 ? 1.780 9.674 7.005 1.00 83.38 83 VAL A N 1
ATOM 626 C CA . VAL A 1 83 ? 0.557 9.630 7.813 1.00 83.38 83 VAL A CA 1
ATOM 627 C C . VAL A 1 83 ? -0.309 10.832 7.446 1.00 83.38 83 VAL A C 1
ATOM 629 O O . VAL A 1 83 ? 0.106 11.977 7.622 1.00 83.38 83 VAL A O 1
ATOM 632 N N . GLU A 1 84 ? -1.506 10.577 6.928 1.00 81.12 84 GLU A N 1
ATOM 633 C CA . GLU A 1 84 ? -2.487 11.604 6.588 1.00 81.12 84 GLU A CA 1
ATOM 634 C C . GLU A 1 84 ? -3.476 11.846 7.745 1.00 81.12 84 GLU A C 1
ATOM 636 O O . GLU A 1 84 ? -3.768 10.939 8.537 1.00 81.12 84 GLU A O 1
ATOM 641 N N . PRO A 1 85 ? -4.055 13.059 7.838 1.00 72.00 85 PRO A N 1
ATOM 642 C CA . PRO A 1 85 ? -5.146 13.336 8.764 1.00 72.00 85 PRO A CA 1
ATOM 643 C C . PRO A 1 85 ? -6.309 12.352 8.576 1.00 72.00 85 PRO A C 1
ATOM 645 O O . PRO A 1 85 ? -6.710 12.051 7.455 1.00 72.00 85 PRO A O 1
ATOM 648 N N . GLY A 1 86 ? -6.888 11.876 9.681 1.00 69.69 86 GLY A N 1
ATOM 649 C CA . GLY A 1 86 ? -8.035 10.960 9.642 1.00 69.69 86 GLY A CA 1
ATOM 650 C C . GLY A 1 86 ? -7.687 9.469 9.682 1.00 69.69 86 GLY A C 1
ATOM 651 O O . GLY A 1 86 ? -8.580 8.650 9.481 1.00 69.69 86 GLY A O 1
ATOM 652 N N . GLY A 1 87 ? -6.437 9.104 9.984 1.00 72.44 87 GLY A N 1
ATOM 653 C CA . GLY A 1 87 ? -6.051 7.707 10.225 1.00 72.44 87 GLY A CA 1
ATOM 654 C C . GLY A 1 87 ? -5.633 6.935 8.973 1.00 72.44 87 GLY A C 1
ATOM 655 O O . GLY A 1 87 ? -5.590 5.705 8.998 1.00 72.44 87 GLY A O 1
ATOM 656 N N . THR A 1 88 ? -5.352 7.646 7.880 1.00 81.62 88 THR A N 1
ATOM 657 C CA . THR A 1 88 ? -4.899 7.056 6.616 1.00 81.62 88 THR A CA 1
ATOM 658 C C . THR A 1 88 ? -3.376 7.059 6.560 1.00 81.62 88 THR A C 1
ATOM 660 O O . THR A 1 88 ? -2.734 8.049 6.903 1.00 81.62 88 THR A O 1
ATOM 663 N N . VAL A 1 89 ? -2.788 5.952 6.124 1.00 84.94 89 VAL A N 1
ATOM 664 C CA . VAL A 1 89 ? -1.348 5.807 5.907 1.00 84.94 89 VAL A CA 1
ATOM 665 C C . VAL A 1 89 ? -1.113 5.668 4.409 1.00 84.94 89 VAL A C 1
ATOM 667 O O . VAL A 1 89 ? -1.498 4.672 3.804 1.00 84.94 89 VAL A O 1
ATOM 670 N N . ARG A 1 90 ? -0.505 6.679 3.798 1.00 85.62 90 ARG A N 1
ATOM 671 C CA . ARG A 1 90 ? -0.198 6.734 2.369 1.00 85.62 90 ARG A CA 1
ATOM 672 C C . ARG A 1 90 ? 1.215 6.218 2.113 1.00 85.62 90 ARG A C 1
ATOM 674 O O . ARG A 1 90 ? 2.151 6.590 2.806 1.00 85.62 90 ARG A O 1
ATOM 681 N N . ILE A 1 91 ? 1.365 5.354 1.125 1.00 86.19 91 ILE A N 1
ATOM 682 C CA . ILE A 1 91 ? 2.603 4.739 0.664 1.00 86.19 91 ILE A CA 1
ATOM 683 C C . ILE A 1 91 ? 2.797 5.222 -0.764 1.00 86.19 91 ILE A C 1
ATOM 685 O O . ILE A 1 91 ? 2.133 4.757 -1.685 1.00 86.19 91 ILE A O 1
ATOM 689 N N . GLU A 1 92 ? 3.686 6.185 -0.940 1.00 83.19 92 GLU A N 1
ATOM 690 C CA . GLU A 1 92 ? 3.991 6.751 -2.249 1.00 83.19 92 GLU A CA 1
ATOM 691 C C . GLU A 1 92 ? 5.129 5.970 -2.880 1.00 83.19 92 GLU A C 1
ATOM 693 O O . GLU A 1 92 ? 6.242 5.971 -2.351 1.00 83.19 92 GLU A O 1
ATOM 698 N N . LEU A 1 93 ? 4.870 5.311 -4.007 1.00 80.38 93 LEU A N 1
ATOM 699 C CA . LEU A 1 93 ? 5.909 4.688 -4.814 1.00 80.38 93 LEU A CA 1
ATOM 700 C C . LEU A 1 93 ? 6.627 5.786 -5.606 1.00 80.38 93 LEU A C 1
ATOM 702 O O . LEU A 1 93 ? 6.024 6.480 -6.424 1.00 80.38 93 LEU A O 1
ATOM 706 N N . ALA A 1 94 ? 7.926 5.963 -5.368 1.00 69.06 94 ALA A N 1
ATOM 707 C CA . ALA A 1 94 ? 8.719 6.909 -6.139 1.00 69.06 94 ALA A CA 1
ATOM 708 C C . ALA A 1 94 ? 9.174 6.243 -7.443 1.00 69.06 94 ALA A C 1
ATOM 710 O O . ALA A 1 94 ? 9.917 5.254 -7.428 1.00 69.06 94 ALA A O 1
ATOM 711 N N . ASN A 1 95 ? 8.755 6.812 -8.574 1.00 56.62 95 ASN A N 1
ATOM 712 C CA . ASN A 1 95 ? 9.416 6.570 -9.850 1.00 56.62 95 ASN A CA 1
ATOM 713 C C . ASN A 1 95 ? 10.773 7.291 -9.835 1.00 56.62 95 ASN A C 1
ATOM 715 O O . ASN A 1 95 ? 10.883 8.412 -9.343 1.00 56.62 95 ASN A O 1
ATOM 719 N N . LEU A 1 96 ? 11.806 6.586 -10.300 1.00 48.12 96 LEU A N 1
ATOM 720 C CA . LEU A 1 96 ? 13.217 6.963 -10.216 1.00 48.12 96 LEU A CA 1
ATOM 721 C C . LEU A 1 96 ? 13.449 8.445 -10.569 1.00 48.12 96 LEU A C 1
ATOM 723 O O . LEU A 1 96 ? 13.088 8.861 -11.667 1.00 48.12 96 LEU A O 1
ATOM 727 N N . ALA A 1 97 ? 14.058 9.184 -9.629 1.00 38.31 97 ALA A N 1
ATOM 728 C CA . ALA A 1 97 ? 14.816 10.443 -9.767 1.00 38.31 97 ALA A CA 1
ATOM 729 C C . ALA A 1 97 ? 14.510 11.438 -8.632 1.00 38.31 97 ALA A C 1
ATOM 731 O O . ALA A 1 97 ? 14.031 12.548 -8.857 1.00 38.31 97 ALA A O 1
ATOM 732 N N . THR A 1 98 ? 14.830 11.104 -7.381 1.00 39.78 98 THR A N 1
ATOM 733 C CA . THR A 1 98 ? 15.170 12.161 -6.414 1.00 39.78 98 THR A CA 1
ATOM 734 C C . THR A 1 98 ? 16.230 11.660 -5.436 1.00 39.78 98 THR A C 1
ATOM 736 O O . THR A 1 98 ? 15.906 10.939 -4.494 1.00 39.78 98 THR A O 1
ATOM 739 N N . PRO A 1 99 ? 17.507 12.037 -5.618 1.00 49.50 99 PRO A N 1
ATOM 740 C CA . PRO A 1 99 ? 18.498 11.928 -4.568 1.00 49.50 99 PRO A CA 1
ATOM 741 C C . PRO A 1 99 ? 18.378 13.182 -3.699 1.00 49.50 99 PRO A C 1
ATOM 743 O O . PRO A 1 99 ? 18.893 14.238 -4.056 1.00 49.50 99 PRO A O 1
ATOM 746 N N . ALA A 1 100 ? 17.682 13.108 -2.568 1.00 38.88 100 ALA A N 1
ATOM 747 C CA . ALA A 1 100 ? 17.748 14.191 -1.590 1.00 38.88 100 ALA A CA 1
ATOM 748 C C . ALA A 1 100 ? 17.499 13.683 -0.167 1.00 38.88 100 ALA A C 1
ATOM 750 O O . ALA A 1 100 ? 16.363 13.478 0.241 1.00 38.88 100 ALA A O 1
ATOM 751 N N . GLY A 1 101 ? 18.589 13.550 0.594 1.00 39.75 101 GLY A N 1
ATOM 752 C CA . GLY A 1 101 ? 18.560 13.437 2.053 1.00 39.75 101 GLY A CA 1
ATOM 753 C C . GLY A 1 101 ? 18.571 12.001 2.561 1.00 39.75 101 GLY A C 1
ATOM 754 O O . GLY A 1 101 ? 17.561 11.311 2.542 1.00 39.75 101 GLY A O 1
ATOM 755 N N . GLY A 1 102 ? 19.741 11.559 3.026 1.00 42.28 102 GLY A N 1
ATOM 756 C CA . GLY A 1 102 ? 19.976 10.210 3.523 1.00 42.28 102 GLY A CA 1
ATOM 757 C C . GLY A 1 102 ? 19.104 9.850 4.722 1.00 42.28 102 GLY A C 1
ATOM 758 O O . GLY A 1 102 ? 19.308 10.346 5.827 1.00 42.28 102 GLY A O 1
ATOM 759 N N . GLN A 1 103 ? 18.204 8.900 4.504 1.00 46.16 103 GLN A N 1
ATOM 760 C CA . GLN A 1 103 ? 17.670 8.036 5.542 1.00 46.16 103 GLN A CA 1
ATOM 761 C C . GLN A 1 103 ? 17.790 6.602 5.026 1.00 46.16 103 GLN A C 1
ATOM 763 O O . GLN A 1 103 ? 17.505 6.341 3.855 1.00 46.16 103 GLN A O 1
ATOM 768 N N . ALA A 1 104 ? 18.306 5.693 5.861 1.00 47.75 104 ALA A N 1
ATOM 769 C CA . ALA A 1 104 ? 18.448 4.288 5.498 1.00 47.75 104 ALA A CA 1
ATOM 770 C C . ALA A 1 104 ? 17.066 3.756 5.117 1.00 47.75 104 ALA A C 1
ATOM 772 O O . ALA A 1 104 ? 16.150 3.731 5.938 1.00 47.75 104 ALA A O 1
ATOM 773 N N . ARG A 1 105 ? 16.896 3.426 3.840 1.00 57.47 105 ARG A N 1
ATOM 774 C CA . ARG A 1 105 ? 15.609 2.993 3.331 1.00 57.47 105 ARG A CA 1
ATOM 775 C C . ARG A 1 105 ? 15.378 1.544 3.765 1.00 57.47 105 ARG A C 1
ATOM 777 O O . ARG A 1 105 ? 16.248 0.721 3.476 1.00 57.47 105 ARG A O 1
ATOM 784 N N . PRO A 1 106 ? 14.252 1.224 4.429 1.00 59.81 106 PRO A N 1
ATOM 785 C CA . PRO A 1 106 ? 13.956 -0.144 4.829 1.00 59.81 106 PRO A CA 1
ATOM 786 C C . PRO A 1 106 ? 13.983 -1.044 3.594 1.00 59.81 106 PRO A C 1
ATOM 788 O O . PRO A 1 106 ? 13.399 -0.722 2.553 1.00 59.81 106 PRO A O 1
ATOM 791 N N . SER A 1 107 ? 14.733 -2.133 3.700 1.00 64.69 107 SER A N 1
ATOM 792 C CA . SER A 1 107 ? 15.105 -2.984 2.565 1.00 64.69 107 SER A CA 1
ATOM 793 C C . SER A 1 107 ? 14.547 -4.400 2.694 1.00 64.69 107 SER A C 1
ATOM 795 O O . SER A 1 107 ? 14.354 -5.088 1.688 1.00 64.69 107 SER A O 1
ATOM 797 N N . THR A 1 108 ? 14.210 -4.818 3.917 1.00 80.44 108 THR A N 1
ATOM 798 C CA . THR A 1 108 ? 13.597 -6.121 4.193 1.00 80.44 108 THR A CA 1
ATOM 799 C C . THR A 1 108 ? 12.095 -5.991 4.428 1.00 80.44 108 THR A C 1
ATOM 801 O O . THR A 1 108 ? 11.616 -4.982 4.936 1.00 80.44 108 THR A O 1
ATOM 804 N N . ALA A 1 109 ? 11.325 -7.032 4.101 1.00 81.19 109 ALA A N 1
ATOM 805 C CA . ALA 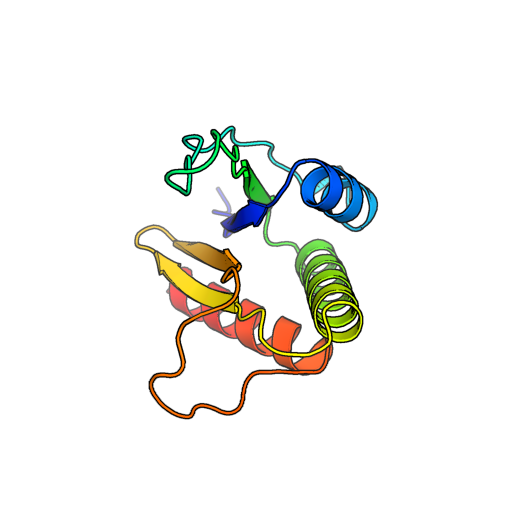A 1 109 ? 9.881 -7.042 4.353 1.00 81.19 109 ALA A CA 1
ATOM 806 C C . ALA A 1 109 ? 9.526 -6.784 5.835 1.00 81.19 109 ALA A C 1
ATOM 808 O O . ALA A 1 109 ? 8.506 -6.168 6.126 1.00 81.19 109 ALA A O 1
ATOM 809 N N . GLU A 1 110 ? 10.378 -7.207 6.769 1.00 84.50 110 GLU A N 1
ATOM 810 C CA . GLU A 1 110 ? 10.175 -7.000 8.205 1.00 84.50 110 GLU A CA 1
ATOM 811 C C . GLU A 1 110 ? 10.307 -5.523 8.602 1.00 84.50 110 GLU A C 1
ATOM 813 O O . GLU A 1 110 ? 9.406 -4.976 9.236 1.00 84.50 110 GLU A O 1
ATOM 818 N N . GLU A 1 111 ? 11.368 -4.844 8.154 1.00 83.06 111 GLU A N 1
ATOM 819 C CA . GLU A 1 111 ? 11.566 -3.406 8.397 1.00 83.06 111 GLU A CA 1
ATOM 820 C C . GLU A 1 111 ? 10.423 -2.567 7.805 1.00 83.06 111 GLU A C 1
ATOM 822 O O . GLU A 1 111 ? 9.964 -1.590 8.406 1.00 83.06 111 GLU A O 1
ATOM 827 N N . ILE A 1 112 ? 9.933 -2.970 6.629 1.00 84.06 112 ILE A N 1
ATOM 828 C CA . ILE A 1 112 ? 8.805 -2.320 5.956 1.00 84.06 112 ILE A CA 1
ATOM 829 C C . ILE A 1 112 ? 7.515 -2.531 6.759 1.00 84.06 112 ILE A C 1
ATOM 831 O O . ILE A 1 112 ? 6.794 -1.568 7.021 1.00 84.06 112 ILE A O 1
ATOM 835 N N . ALA A 1 113 ? 7.238 -3.763 7.201 1.00 87.31 113 ALA A N 1
ATOM 836 C CA . ALA A 1 113 ? 6.057 -4.076 8.006 1.00 87.31 113 ALA A CA 1
ATOM 837 C C . ALA A 1 113 ? 6.052 -3.310 9.331 1.00 87.31 113 ALA A C 1
ATOM 839 O O . ALA A 1 113 ? 5.015 -2.766 9.715 1.00 87.31 113 ALA A O 1
ATOM 840 N N . GLN A 1 114 ? 7.210 -3.217 9.987 1.00 87.69 114 GLN A N 1
ATOM 841 C CA . GLN A 1 114 ? 7.373 -2.451 11.216 1.00 87.69 114 GLN A CA 1
ATOM 842 C C . GLN A 1 114 ? 7.095 -0.960 10.984 1.00 87.69 114 GLN A C 1
ATOM 844 O O . GLN A 1 114 ? 6.298 -0.367 11.708 1.00 87.69 114 GLN A O 1
ATOM 849 N N . SER A 1 115 ? 7.661 -0.376 9.924 1.00 85.88 115 SER A N 1
ATOM 850 C CA . SER A 1 115 ? 7.444 1.038 9.581 1.00 85.88 115 SER A CA 1
ATOM 851 C C . SER A 1 115 ? 5.966 1.346 9.293 1.00 85.88 115 SER A C 1
ATOM 853 O O . SER A 1 115 ? 5.438 2.370 9.728 1.00 85.88 115 SER A O 1
ATOM 855 N N . ILE A 1 116 ? 5.265 0.442 8.599 1.00 86.62 116 ILE A N 1
ATOM 856 C CA . ILE A 1 116 ? 3.823 0.565 8.336 1.00 86.62 116 ILE A CA 1
ATOM 857 C C . ILE A 1 116 ? 3.020 0.457 9.640 1.00 86.62 116 ILE A C 1
ATOM 859 O O . ILE A 1 116 ? 2.115 1.259 9.876 1.00 86.62 116 ILE A O 1
ATOM 863 N N . ALA A 1 117 ? 3.350 -0.503 10.507 1.00 87.94 117 ALA A N 1
ATOM 864 C CA . ALA A 1 117 ? 2.671 -0.692 11.788 1.00 87.94 117 ALA A CA 1
ATOM 865 C C . ALA A 1 117 ? 2.840 0.519 12.723 1.00 87.94 117 ALA A C 1
ATOM 867 O O . ALA A 1 117 ? 1.881 0.939 13.381 1.00 87.94 117 ALA A O 1
ATOM 868 N N . GLU A 1 118 ? 4.032 1.116 12.754 1.00 88.12 118 GLU A N 1
ATOM 869 C CA . GLU A 1 118 ? 4.315 2.345 13.499 1.00 88.12 118 GLU A CA 1
ATOM 870 C C . GLU A 1 118 ? 3.515 3.531 12.957 1.00 88.12 118 GLU A C 1
ATOM 872 O O . GLU A 1 118 ? 2.882 4.251 13.735 1.00 88.12 118 GLU A O 1
ATOM 877 N N . ALA A 1 119 ? 3.461 3.689 11.631 1.00 86.12 119 ALA A N 1
ATOM 878 C CA . ALA A 1 119 ? 2.668 4.729 10.983 1.00 86.12 119 ALA A CA 1
ATOM 879 C C . ALA A 1 119 ? 1.171 4.588 11.299 1.00 86.12 119 ALA A C 1
ATOM 881 O O . ALA A 1 119 ? 0.538 5.565 11.698 1.00 86.12 119 ALA A O 1
ATOM 882 N N . ILE A 1 120 ? 0.617 3.373 11.218 1.00 85.88 120 ILE A N 1
ATOM 883 C CA . ILE A 1 120 ? -0.778 3.092 11.598 1.00 85.88 120 ILE A CA 1
ATOM 884 C C . ILE A 1 120 ? -1.013 3.445 13.069 1.00 85.88 120 ILE A C 1
ATOM 886 O O . ILE A 1 120 ? -1.987 4.119 13.404 1.00 85.88 120 ILE A O 1
ATOM 890 N N . THR A 1 121 ? -0.107 3.026 13.954 1.00 86.19 121 THR A N 1
ATOM 891 C CA . THR A 1 121 ? -0.212 3.311 15.391 1.00 86.19 121 THR A CA 1
ATOM 892 C C . THR A 1 121 ? -0.175 4.813 15.668 1.00 86.19 121 THR A C 1
ATOM 894 O O . THR A 1 121 ? -0.872 5.287 16.563 1.00 86.19 121 THR A O 1
ATOM 897 N N . SER A 1 122 ? 0.609 5.577 14.903 1.00 82.00 122 SER A N 1
ATOM 898 C CA . SER A 1 122 ? 0.630 7.039 14.982 1.00 82.00 122 SER A CA 1
ATOM 899 C C . SER A 1 122 ? -0.636 7.687 14.418 1.00 82.00 122 SER A C 1
ATOM 901 O O . SER A 1 122 ? -1.039 8.729 14.919 1.00 82.00 122 SER A O 1
ATOM 903 N N . ALA A 1 123 ? -1.250 7.099 13.390 1.00 77.56 123 ALA A N 1
ATOM 904 C CA . ALA A 1 123 ? -2.414 7.653 12.698 1.00 77.56 123 ALA A CA 1
ATOM 905 C C . ALA A 1 123 ? -3.732 7.484 13.481 1.00 77.56 123 ALA A C 1
ATOM 907 O O . ALA A 1 123 ? -4.685 8.229 13.261 1.00 77.56 123 ALA A O 1
ATOM 908 N N . VAL A 1 124 ? -3.800 6.483 14.366 1.00 74.25 124 VAL A N 1
ATOM 909 C CA . VAL A 1 124 ? -5.003 6.132 15.148 1.00 74.25 124 VAL A CA 1
ATOM 910 C C . VAL A 1 124 ? -5.033 6.805 16.536 1.00 74.25 124 VAL A C 1
ATOM 912 O O . VAL A 1 124 ? -6.054 6.731 17.221 1.00 74.25 124 VAL A O 1
ATOM 915 N N . LYS A 1 125 ? -3.941 7.459 16.954 1.00 65.81 125 LYS A N 1
ATOM 916 C CA . LYS A 1 125 ? -3.880 8.270 18.184 1.00 65.81 125 LYS A CA 1
ATOM 917 C C . LYS A 1 125 ? -4.611 9.598 18.017 1.00 65.81 125 LYS A C 1
ATOM 919 O O . LYS A 1 125 ? -5.283 9.991 18.995 1.00 65.81 125 LYS A O 1
#

Radius of gyration: 14.23 Å; chains: 1; bounding box: 38×26×42 Å

pLDDT: mean 73.28, std 15.77, range [38.31, 91.62]

Sequence (125 aa):
MRRHAVLRVDGLHGIELDELTEAVPPDSVETVEGPERSVTHYGELTLITVALVASGAAIQALSAWLSRRAARNQVEQGFTIVVEPGGTVRIELANLATPAGGQARPSTAEEIAQSIAEAITSAVK

Foldseek 3Di:
DDPFFKEKEWFDAPVRVVVLCVQADVQFWDADFDPFDFDDDPDGGTIGMTITGDDLRSLLSVLQSVLVVCVVVPDAWDWDWDQDAPQYIYIYTDDGDDDDDDDPGDNHSVSSSVVVVVSSVVNVD

Secondary structure (DSSP, 8-state):
-----EEEEEEE-HHHHHHHHHHS-GGGEE---PPPEE--BTB--EEEEEEEE--HHHHHHHHHHHHHHHHHSTTT--EEEEEETTTEEEEEEPPS----S------SHHHHHHHHHHHHHHH--